P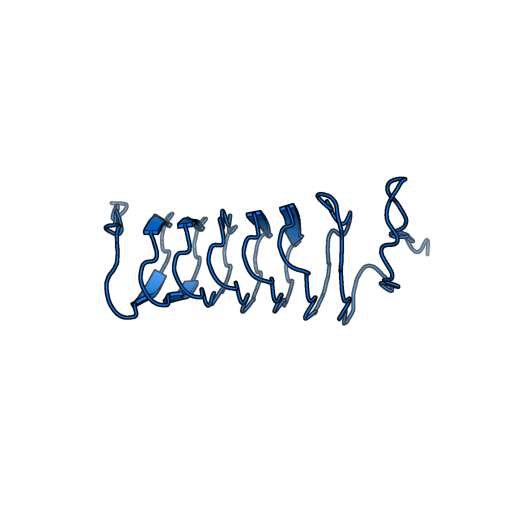rotein AF-A0AAD1QY39-F1 (afdb_monomer_lite)

Sequence (165 aa):
QRSKRDICWESRGTRVLSRAYGSEGTWNPYFWAEDPVNPPCALEGTGDPSYGTWDTWNLNYRSEDTVNPSYGSEDTVNPSYRSENTGNPFYGSEDTVNPSHGSEDTVNPSHGSEDTVNLSYGTWGTGNLTYGSENTVNQSYGTWDRGNPTYGSEQGGHPMCQRAQ

Radius of gyration: 16.15 Å; chains: 1; bounding box: 44×47×32 Å

pLDDT: mean 70.92, std 19.12, range [26.55, 94.5]

Organism: Pelobates cultripes (NCBI:txid61616)

Foldseek 3Di:
DDFPDPFFDDDPDWDQPDDDDDQEDEDAGEGETPEADARVDCHHYEYAYEYEELYEYEEEHEAPYEYAYEYEYPYEYEYEYEYHYEYEYEYYECYEYEYEYYANYEYEYEYEECYEYAEEYYEHYEYEYEYEEAYEYEYYYDHPYDYHYDYYPHYHYDHPPPPDD

Structure (mmCIF, N/CA/C/O backbone):
data_AF-A0AAD1QY39-F1
#
_entry.id   AF-A0AAD1QY39-F1
#
loop_
_atom_site.group_PDB
_atom_site.id
_atom_site.type_symbol
_atom_site.label_atom_id
_atom_site.label_alt_id
_atom_site.label_comp_id
_atom_site.label_asym_id
_atom_site.label_entity_id
_atom_site.label_seq_id
_atom_site.pdbx_PDB_ins_code
_atom_site.Cartn_x
_atom_site.Cartn_y
_atom_site.Cartn_z
_atom_site.occupancy
_atom_site.B_iso_or_equiv
_atom_site.auth_seq_id
_atom_site.auth_comp_id
_atom_site.auth_asym_id
_atom_site.auth_atom_id
_atom_site.pdbx_PDB_model_num
ATOM 1 N N . GLN A 1 1 ? 26.026 -17.621 -16.838 1.00 36.16 1 GLN A N 1
ATOM 2 C CA . GLN A 1 1 ? 24.890 -18.251 -16.136 1.00 36.16 1 GLN A CA 1
ATOM 3 C C . GLN A 1 1 ? 25.264 -18.468 -14.675 1.00 36.16 1 GLN A C 1
ATOM 5 O O . GLN A 1 1 ? 26.027 -19.372 -14.363 1.00 36.16 1 GLN A O 1
ATOM 10 N N . ARG A 1 2 ? 24.782 -17.605 -13.780 1.00 26.55 2 ARG A N 1
ATOM 11 C CA . ARG A 1 2 ? 24.768 -17.856 -12.335 1.00 26.55 2 ARG A CA 1
ATOM 12 C C . ARG A 1 2 ? 23.438 -17.295 -11.844 1.00 26.55 2 ARG A C 1
ATOM 14 O O . ARG A 1 2 ? 23.306 -16.088 -11.699 1.00 26.55 2 ARG A O 1
ATOM 21 N N . SER A 1 3 ? 22.442 -18.171 -11.735 1.00 34.75 3 SER A N 1
ATOM 22 C CA . SER A 1 3 ? 21.153 -17.853 -11.117 1.00 34.75 3 SER A CA 1
ATOM 23 C C . SER A 1 3 ? 21.440 -17.398 -9.686 1.00 34.75 3 SER A C 1
ATOM 25 O O . SER A 1 3 ? 21.991 -18.164 -8.887 1.00 34.75 3 SER A O 1
ATOM 27 N N . LYS A 1 4 ? 21.176 -16.119 -9.399 1.00 35.75 4 LYS A N 1
ATOM 28 C CA . LYS A 1 4 ? 21.150 -15.613 -8.029 1.00 35.75 4 LYS A CA 1
ATOM 29 C C . LYS A 1 4 ? 19.887 -16.195 -7.402 1.00 35.75 4 LYS A C 1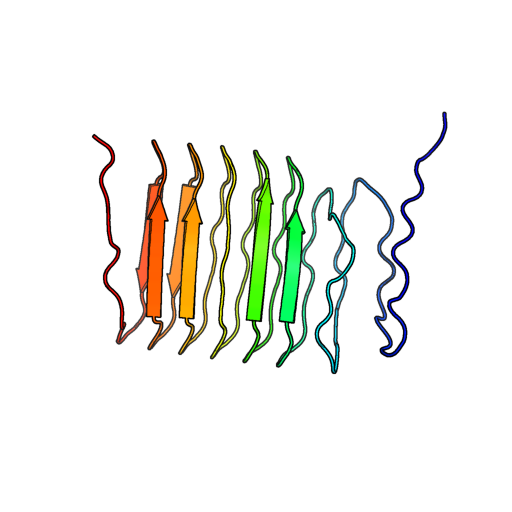
ATOM 31 O O . LYS A 1 4 ? 18.781 -15.889 -7.820 1.00 35.75 4 LYS A O 1
ATOM 36 N N . ARG A 1 5 ? 20.088 -17.162 -6.512 1.00 34.97 5 ARG A N 1
ATOM 37 C CA . ARG A 1 5 ? 19.033 -17.811 -5.739 1.00 34.97 5 ARG A CA 1
ATOM 38 C C . ARG A 1 5 ? 18.915 -17.039 -4.438 1.00 34.97 5 ARG A C 1
ATOM 40 O O . ARG A 1 5 ? 19.683 -17.317 -3.521 1.00 34.97 5 ARG A O 1
ATOM 47 N N . ASP A 1 6 ? 17.987 -16.101 -4.379 1.00 36.25 6 ASP A N 1
ATOM 48 C CA . ASP A 1 6 ? 17.623 -15.472 -3.116 1.00 36.25 6 ASP A CA 1
ATOM 49 C C . ASP A 1 6 ? 16.537 -16.348 -2.478 1.00 36.25 6 ASP A C 1
ATOM 51 O O . ASP A 1 6 ? 15.390 -16.411 -2.913 1.00 36.25 6 ASP A O 1
ATOM 55 N N . ILE A 1 7 ? 16.967 -17.165 -1.516 1.00 35.38 7 ILE A N 1
ATOM 56 C CA . ILE A 1 7 ? 16.119 -18.062 -0.730 1.00 35.38 7 ILE A CA 1
ATOM 57 C C . ILE A 1 7 ? 15.539 -17.228 0.417 1.00 35.38 7 ILE A C 1
ATOM 59 O O . ILE A 1 7 ? 16.286 -16.819 1.302 1.00 35.38 7 ILE A O 1
ATOM 63 N N . CYS A 1 8 ? 14.226 -16.995 0.429 1.00 40.12 8 CYS A N 1
ATOM 64 C CA . CYS A 1 8 ? 13.539 -16.455 1.604 1.00 40.12 8 CYS A CA 1
ATOM 65 C C . CYS A 1 8 ? 13.361 -17.574 2.643 1.00 40.12 8 CYS A C 1
ATOM 67 O O . CYS A 1 8 ? 12.503 -18.433 2.460 1.00 40.12 8 CYS A O 1
ATOM 69 N N . TRP A 1 9 ? 14.167 -17.583 3.711 1.00 32.53 9 TRP A N 1
ATOM 70 C CA . TRP A 1 9 ? 13.880 -18.342 4.936 1.00 32.53 9 TRP A CA 1
ATOM 71 C C . TRP A 1 9 ? 14.336 -17.595 6.201 1.00 32.53 9 TRP A C 1
ATOM 73 O O . TRP A 1 9 ? 15.487 -17.184 6.302 1.00 32.53 9 TRP A O 1
ATOM 83 N N . GLU A 1 10 ? 13.388 -17.529 7.144 1.00 33.28 10 GLU A N 1
ATOM 84 C CA . GLU A 1 10 ? 13.481 -17.520 8.616 1.00 33.28 10 GLU A CA 1
ATOM 85 C C . GLU A 1 10 ? 14.233 -16.388 9.350 1.00 33.28 10 GLU A C 1
ATOM 87 O O . GLU A 1 10 ? 15.462 -16.333 9.380 1.00 33.28 10 GLU A O 1
ATOM 92 N N . SER A 1 11 ? 13.475 -15.594 10.121 1.00 33.12 11 SER A N 1
ATOM 93 C CA . SER A 1 11 ? 13.955 -15.067 11.404 1.00 33.12 11 SER A CA 1
ATOM 94 C C . SER A 1 11 ? 13.387 -15.933 12.527 1.00 33.12 11 SER A C 1
ATOM 96 O O . SER A 1 11 ? 12.204 -16.254 12.562 1.00 33.12 11 SER A O 1
ATOM 98 N N . ARG A 1 12 ? 14.288 -16.376 13.400 1.00 37.28 12 ARG A N 1
ATOM 99 C CA . ARG A 1 12 ? 14.094 -17.386 14.445 1.00 37.28 12 ARG A CA 1
ATOM 100 C C . ARG A 1 12 ? 12.914 -17.048 15.368 1.00 37.28 12 ARG A C 1
ATOM 102 O O . ARG A 1 12 ? 13.023 -16.099 16.134 1.00 37.28 12 ARG A O 1
ATOM 109 N N . GLY A 1 13 ? 11.867 -17.874 15.365 1.00 36.22 13 GLY A N 1
ATOM 110 C CA . GLY A 1 13 ? 10.819 -17.854 16.397 1.00 36.22 13 GLY A CA 1
ATOM 111 C C . GLY A 1 13 ? 9.431 -18.276 15.919 1.00 36.22 13 GLY A C 1
ATOM 1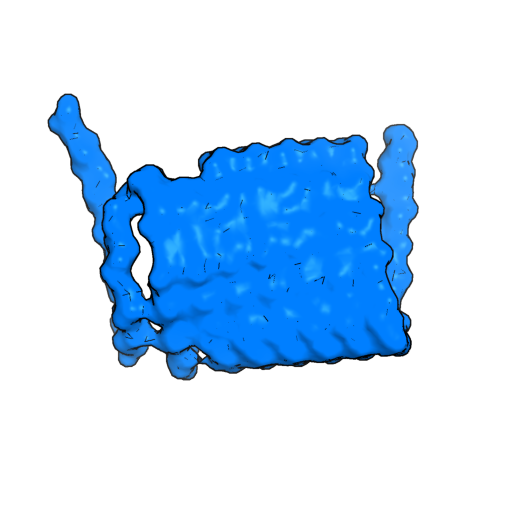12 O O . GLY A 1 13 ? 8.752 -19.019 16.620 1.00 36.22 13 GLY A O 1
ATOM 113 N N . THR A 1 14 ? 9.046 -17.896 14.704 1.00 39.62 14 THR A N 1
ATOM 114 C CA . THR A 1 14 ? 7.658 -17.993 14.227 1.00 39.62 14 THR A CA 1
ATOM 115 C C . THR A 1 14 ? 7.592 -18.679 12.862 1.00 39.62 14 THR A C 1
ATOM 117 O O . THR A 1 14 ? 8.416 -18.457 11.974 1.00 39.62 14 THR A O 1
ATOM 120 N N . ARG A 1 15 ? 6.633 -19.599 12.701 1.00 39.06 15 ARG A N 1
ATOM 121 C CA . ARG A 1 15 ? 6.477 -20.418 11.491 1.00 39.06 15 ARG A CA 1
ATOM 122 C C . ARG A 1 15 ? 5.866 -19.592 10.358 1.00 39.06 15 ARG A C 1
ATOM 124 O O . ARG A 1 15 ? 4.669 -19.669 10.121 1.00 39.06 15 ARG A O 1
ATOM 131 N N . VAL A 1 16 ? 6.692 -18.886 9.595 1.00 42.94 16 VAL A N 1
ATOM 132 C CA . VAL A 1 16 ? 6.261 -18.323 8.308 1.00 42.94 16 VAL A CA 1
ATOM 133 C C . VAL A 1 16 ? 6.130 -19.465 7.289 1.00 42.94 16 VAL A C 1
ATOM 135 O O . VAL A 1 16 ? 7.117 -19.955 6.739 1.00 42.94 16 VAL A O 1
ATOM 138 N N . LEU A 1 17 ? 4.905 -19.950 7.061 1.00 39.16 17 LEU A N 1
ATOM 139 C CA . LEU A 1 17 ? 4.606 -20.989 6.067 1.00 39.16 17 LEU A CA 1
ATOM 140 C C . LEU A 1 17 ? 4.463 -20.376 4.668 1.00 39.16 17 LEU A C 1
ATOM 142 O O . LEU A 1 17 ? 3.365 -20.307 4.128 1.00 39.16 17 LEU A O 1
ATOM 146 N N . SER A 1 18 ? 5.562 -19.971 4.034 1.00 44.16 18 SER A N 1
ATOM 147 C CA . SER A 1 18 ? 5.482 -19.499 2.646 1.00 44.16 18 SER A CA 1
ATOM 148 C C . SER A 1 18 ? 6.680 -19.931 1.811 1.00 44.16 18 SER A C 1
ATOM 150 O O . SER A 1 18 ? 7.827 -19.605 2.107 1.00 44.16 18 SER A O 1
ATOM 152 N N . ARG A 1 19 ? 6.400 -20.653 0.721 1.00 37.00 19 ARG A N 1
ATOM 153 C CA . ARG A 1 19 ? 7.370 -20.978 -0.327 1.00 37.00 19 ARG A CA 1
ATOM 154 C C . ARG A 1 19 ? 7.217 -19.958 -1.462 1.00 37.00 19 ARG A C 1
ATOM 156 O O . ARG A 1 19 ? 6.394 -20.164 -2.345 1.00 37.00 19 ARG A O 1
ATOM 163 N N . ALA A 1 20 ? 7.993 -18.875 -1.434 1.00 43.00 20 ALA A N 1
ATOM 164 C CA . ALA A 1 20 ? 8.131 -17.956 -2.569 1.00 43.00 20 ALA A CA 1
ATOM 165 C C . ALA A 1 20 ? 9.236 -18.463 -3.514 1.00 43.00 20 ALA A C 1
ATOM 167 O O . ALA A 1 20 ? 10.254 -18.988 -3.059 1.00 43.00 20 ALA A O 1
ATOM 168 N N . TYR A 1 21 ? 9.020 -18.370 -4.826 1.00 36.28 21 TYR A N 1
ATOM 169 C CA . TYR A 1 21 ? 9.780 -19.101 -5.846 1.00 36.28 21 TYR A CA 1
ATOM 170 C C . TYR A 1 21 ? 10.562 -18.188 -6.815 1.00 36.28 21 TYR A C 1
ATOM 172 O O . TYR A 1 21 ? 10.603 -18.486 -7.995 1.00 36.28 21 TYR A O 1
ATOM 180 N N . GLY A 1 22 ? 11.279 -17.153 -6.370 1.00 37.84 22 GLY A N 1
ATOM 181 C CA . GLY A 1 22 ? 12.324 -16.505 -7.191 1.00 37.84 22 GLY A CA 1
ATOM 182 C C . GLY A 1 22 ? 12.076 -15.046 -7.575 1.00 37.84 22 GLY A C 1
ATOM 183 O O . GLY A 1 22 ? 11.084 -14.455 -7.194 1.00 37.84 22 GLY A O 1
ATOM 184 N N . SER A 1 23 ? 13.050 -14.460 -8.267 1.00 44.62 23 SER A N 1
ATOM 185 C CA . SER A 1 23 ? 13.224 -13.017 -8.489 1.00 44.62 23 SER A CA 1
ATOM 186 C C . SER A 1 23 ? 12.394 -12.418 -9.633 1.00 44.62 23 SER A C 1
ATOM 188 O O . SER A 1 23 ? 12.491 -11.235 -9.878 1.00 44.62 23 SER A O 1
ATOM 190 N N . GLU A 1 24 ? 11.603 -13.209 -10.355 1.00 51.47 24 GLU A N 1
ATOM 191 C CA . GLU A 1 24 ? 10.640 -12.732 -11.359 1.00 51.47 24 GLU A CA 1
ATOM 192 C C . GLU A 1 24 ? 9.521 -13.782 -11.428 1.00 51.47 24 GLU A C 1
ATOM 194 O O . GLU A 1 24 ? 9.800 -14.962 -11.673 1.00 51.47 24 GLU A O 1
ATOM 199 N N . GLY A 1 25 ? 8.267 -13.415 -11.152 1.00 61.72 25 GLY A N 1
ATOM 200 C CA . GLY A 1 25 ? 7.163 -14.379 -11.206 1.00 61.72 25 GLY A CA 1
ATOM 201 C C . GLY A 1 25 ? 5.890 -13.958 -10.481 1.00 61.72 25 GLY A C 1
ATOM 202 O O . GLY A 1 25 ? 5.784 -12.837 -9.992 1.00 61.72 25 GLY A O 1
ATOM 203 N N . THR A 1 26 ? 4.908 -14.868 -10.459 1.00 63.62 26 THR A N 1
ATOM 204 C CA . THR A 1 26 ? 3.628 -14.684 -9.761 1.00 63.62 26 THR A CA 1
ATOM 205 C C . THR A 1 26 ? 3.674 -15.302 -8.362 1.00 63.62 26 THR A C 1
ATOM 207 O O . THR A 1 26 ? 3.949 -16.498 -8.232 1.00 63.62 26 THR A O 1
ATOM 210 N N . TRP A 1 27 ? 3.351 -14.529 -7.322 1.00 66.94 27 TRP A N 1
ATOM 211 C CA . TRP A 1 27 ? 3.412 -14.954 -5.917 1.00 66.94 27 TRP A CA 1
ATOM 212 C C . TRP A 1 27 ? 2.103 -14.657 -5.179 1.00 66.94 27 TRP A C 1
ATOM 214 O O . TRP A 1 27 ? 1.610 -13.540 -5.213 1.00 66.94 27 TRP A O 1
ATOM 224 N N . ASN A 1 28 ? 1.556 -15.625 -4.447 1.00 71.75 28 ASN A N 1
ATOM 225 C CA . ASN A 1 28 ? 0.430 -15.382 -3.536 1.00 71.75 28 ASN A CA 1
ATOM 226 C C . ASN A 1 28 ? 0.685 -16.107 -2.201 1.00 71.75 28 ASN A C 1
ATOM 228 O O . ASN A 1 28 ? 0.147 -17.190 -1.955 1.00 71.75 28 ASN A O 1
ATOM 232 N N . PRO A 1 29 ? 1.649 -15.617 -1.401 1.00 71.19 29 PRO A N 1
ATOM 233 C CA . PRO A 1 29 ? 1.911 -16.158 -0.077 1.00 71.19 29 PRO A CA 1
ATOM 234 C C . PRO A 1 29 ? 0.839 -15.701 0.919 1.00 71.19 29 PRO A C 1
ATOM 236 O O . PRO A 1 29 ? 0.346 -14.579 0.850 1.00 71.19 29 PRO A O 1
ATOM 239 N N . TYR A 1 30 ? 0.541 -16.567 1.884 1.00 71.25 30 TYR A N 1
ATOM 240 C CA . TYR A 1 30 ? -0.252 -16.217 3.055 1.00 71.25 30 TYR A CA 1
ATOM 241 C C . TYR A 1 30 ? 0.676 -16.149 4.267 1.00 71.25 30 TYR A C 1
ATOM 243 O O . TYR A 1 30 ? 1.321 -17.143 4.617 1.00 71.25 30 TYR A O 1
ATOM 251 N N . PHE A 1 31 ? 0.761 -14.983 4.887 1.00 72.50 31 PHE A N 1
ATOM 252 C CA . PHE A 1 31 ? 1.557 -14.726 6.071 1.00 72.50 31 PHE A CA 1
ATOM 253 C C . PHE A 1 31 ? 0.628 -14.591 7.269 1.00 72.50 31 PHE A C 1
ATOM 255 O O . PHE A 1 31 ? -0.271 -13.763 7.282 1.00 72.50 31 PHE A O 1
ATOM 262 N N . TRP A 1 32 ? 0.861 -15.409 8.284 1.00 61.91 32 TRP A N 1
ATOM 263 C CA . TRP A 1 32 ? 0.269 -15.257 9.604 1.00 61.91 32 TRP A CA 1
ATOM 264 C C . TRP A 1 32 ? 1.436 -15.221 10.576 1.00 61.91 32 TRP A C 1
ATOM 266 O O . TRP A 1 32 ? 2.314 -16.091 10.513 1.00 61.91 32 TRP A O 1
ATOM 276 N N . ALA A 1 33 ? 1.494 -14.200 11.414 1.00 56.62 33 ALA A N 1
ATOM 277 C CA . ALA A 1 33 ? 2.490 -14.126 12.454 1.00 56.62 33 ALA A CA 1
ATOM 278 C C . ALA A 1 33 ? 1.833 -13.775 13.785 1.00 56.62 33 ALA A C 1
ATOM 280 O O . ALA A 1 33 ? 0.706 -13.308 13.844 1.00 56.62 33 ALA A O 1
ATOM 281 N N . GLU A 1 34 ? 2.514 -14.143 14.862 1.00 51.94 34 GLU A N 1
ATOM 282 C CA . GLU A 1 34 ? 2.136 -13.774 16.230 1.00 51.94 34 GLU A CA 1
ATOM 283 C C . GLU A 1 34 ? 3.103 -12.696 16.769 1.00 51.94 34 GLU A C 1
ATOM 285 O O . GLU A 1 34 ? 3.090 -12.388 17.954 1.00 51.94 34 GLU A O 1
ATOM 290 N N . ASP A 1 35 ? 3.973 -12.166 15.898 1.00 50.94 35 ASP A N 1
ATOM 291 C CA . ASP A 1 35 ? 5.093 -11.264 16.179 1.00 50.94 35 ASP A CA 1
ATOM 292 C C . ASP A 1 35 ? 5.393 -10.430 14.915 1.00 50.94 35 ASP A C 1
ATOM 294 O O . ASP A 1 35 ? 5.243 -10.953 13.811 1.00 50.94 35 ASP A O 1
ATOM 298 N N . PRO A 1 36 ? 5.935 -9.200 15.023 1.00 51.78 36 PRO A N 1
ATOM 299 C CA . PRO A 1 36 ? 6.212 -8.337 13.873 1.00 51.78 36 PRO A CA 1
ATOM 300 C C . PRO A 1 36 ? 7.134 -9.015 12.847 1.00 51.78 36 PRO A C 1
ATOM 302 O O . PRO A 1 36 ? 8.333 -9.213 13.085 1.00 51.78 36 PRO A O 1
ATOM 305 N N . VAL A 1 37 ? 6.589 -9.349 11.675 1.00 54.12 37 VAL A N 1
ATOM 306 C CA . VAL A 1 37 ? 7.343 -9.962 10.580 1.00 54.12 37 VAL A CA 1
ATOM 307 C C . VAL A 1 37 ? 7.768 -8.886 9.593 1.00 54.12 37 VAL A C 1
ATOM 309 O O . VAL A 1 37 ? 6.973 -8.196 8.970 1.00 54.12 37 VAL A O 1
ATOM 312 N N . ASN A 1 38 ? 9.079 -8.774 9.409 1.00 54.03 38 ASN A N 1
ATOM 313 C CA . ASN A 1 38 ? 9.665 -8.084 8.269 1.00 54.03 38 ASN A CA 1
ATOM 314 C C . ASN A 1 38 ? 9.975 -9.157 7.220 1.00 54.03 38 ASN A C 1
ATOM 316 O O . ASN A 1 38 ? 11.065 -9.744 7.274 1.00 54.03 38 ASN A O 1
ATOM 320 N N . PRO A 1 39 ? 9.013 -9.535 6.356 1.00 51.69 39 PRO A N 1
ATOM 321 C CA . PRO A 1 39 ? 9.271 -10.581 5.394 1.00 51.69 39 PRO A CA 1
ATOM 322 C C . PRO A 1 39 ? 10.401 -10.054 4.494 1.00 51.69 39 PRO A C 1
ATOM 324 O O . PRO A 1 39 ? 10.315 -8.944 3.974 1.00 51.69 39 PRO A O 1
ATOM 327 N N . PRO A 1 40 ? 11.506 -10.801 4.328 1.00 46.09 40 PRO A N 1
ATOM 328 C CA . PRO A 1 40 ? 12.724 -10.291 3.690 1.00 46.09 40 PRO A CA 1
ATOM 329 C C . PRO A 1 40 ? 12.563 -10.071 2.179 1.00 46.09 40 PRO A C 1
ATOM 331 O O . PRO A 1 40 ? 13.543 -9.840 1.468 1.00 46.09 40 PRO A O 1
ATOM 334 N N . CYS A 1 41 ? 11.346 -10.200 1.662 1.00 48.59 41 CYS A N 1
ATOM 335 C CA . CYS A 1 41 ? 11.060 -10.165 0.255 1.00 48.59 41 CYS A CA 1
ATOM 336 C C . CYS A 1 41 ? 11.085 -8.718 -0.241 1.00 48.59 41 CYS A C 1
ATOM 338 O O . CYS A 1 41 ? 10.106 -7.983 -0.163 1.00 48.59 41 CYS A O 1
ATOM 340 N N . ALA A 1 42 ? 12.221 -8.356 -0.839 1.00 49.59 42 ALA A N 1
ATOM 341 C CA . ALA A 1 42 ? 12.156 -7.661 -2.112 1.00 49.59 42 ALA A CA 1
ATOM 342 C C . ALA A 1 42 ? 11.323 -8.549 -3.045 1.00 49.59 42 ALA A C 1
ATOM 344 O O . ALA A 1 42 ? 11.830 -9.532 -3.590 1.00 49.59 42 ALA A O 1
ATOM 345 N N . LEU A 1 43 ? 10.019 -8.292 -3.075 1.00 55.69 43 LEU A N 1
ATOM 346 C CA . LEU A 1 43 ? 9.127 -8.905 -4.040 1.00 55.69 43 LEU A CA 1
ATOM 347 C C . LEU A 1 43 ? 9.509 -8.272 -5.377 1.00 55.69 43 LEU A C 1
ATOM 349 O O . LEU A 1 43 ? 9.658 -7.061 -5.449 1.00 55.69 43 LEU A O 1
ATOM 353 N N . GLU A 1 44 ? 9.814 -9.109 -6.359 1.00 57.78 44 GLU A N 1
ATOM 354 C CA . GLU A 1 44 ? 9.983 -8.704 -7.751 1.00 57.78 44 GLU A CA 1
ATOM 355 C C . GLU A 1 44 ? 8.961 -9.527 -8.552 1.00 57.78 44 GLU A C 1
ATOM 357 O O . GLU A 1 44 ? 8.900 -10.763 -8.438 1.00 57.78 44 GLU A O 1
ATOM 362 N N . GLY A 1 45 ? 8.108 -8.845 -9.313 1.00 68.81 45 GLY A N 1
ATOM 363 C CA . GLY A 1 45 ? 7.084 -9.441 -10.164 1.00 68.81 45 GLY A CA 1
ATOM 364 C C . GLY A 1 45 ? 5.646 -9.161 -9.726 1.00 68.81 45 GLY A C 1
ATOM 365 O O . GLY A 1 45 ? 5.298 -8.088 -9.238 1.00 68.81 45 GLY A O 1
ATOM 366 N N . THR A 1 46 ? 4.764 -10.126 -9.983 1.00 73.38 46 THR A N 1
ATOM 367 C CA . THR A 1 46 ? 3.322 -9.969 -9.773 1.00 73.38 46 THR A CA 1
ATOM 368 C C . THR A 1 46 ? 2.880 -10.743 -8.543 1.00 73.38 46 THR A C 1
ATOM 370 O O . THR A 1 46 ? 3.271 -11.894 -8.376 1.00 73.38 46 THR A O 1
ATOM 373 N N . GLY A 1 47 ? 2.038 -10.194 -7.676 1.00 76.75 47 GLY A N 1
ATOM 374 C CA . GLY A 1 47 ? 1.559 -11.006 -6.565 1.00 76.75 47 GLY A CA 1
ATOM 375 C C . GLY A 1 47 ? 0.494 -10.401 -5.679 1.00 76.75 47 GLY A C 1
ATOM 376 O O . GLY A 1 47 ? 0.424 -9.193 -5.499 1.00 76.75 47 GLY A O 1
ATOM 377 N N . ASP A 1 48 ? -0.288 -11.281 -5.066 1.00 82.25 48 ASP A N 1
ATOM 378 C CA . ASP A 1 48 ? -1.416 -10.917 -4.209 1.00 82.25 48 ASP A CA 1
ATOM 379 C C . ASP A 1 48 ? -1.203 -11.493 -2.799 1.00 82.25 48 ASP A C 1
ATOM 381 O O . ASP A 1 48 ? -1.936 -12.392 -2.390 1.00 82.25 48 ASP A O 1
ATOM 385 N N . PRO A 1 49 ? -0.140 -11.096 -2.072 1.00 79.19 49 PRO A N 1
ATOM 386 C CA . PRO A 1 49 ? 0.137 -11.654 -0.756 1.00 79.19 49 PRO A CA 1
ATOM 387 C C . PRO A 1 49 ? -0.962 -11.268 0.239 1.00 79.19 49 PRO A C 1
ATOM 389 O O . PRO A 1 49 ? -1.458 -10.144 0.235 1.00 79.19 49 PRO A O 1
ATOM 392 N N . SER A 1 50 ? -1.306 -12.182 1.134 1.00 82.06 50 SER A N 1
ATOM 393 C CA . SER A 1 50 ? -2.225 -11.903 2.234 1.00 82.06 50 SER A CA 1
ATOM 394 C C . SER A 1 50 ? -1.469 -11.976 3.549 1.00 82.06 50 SER A C 1
ATOM 396 O O . SER A 1 50 ? -0.713 -12.918 3.786 1.00 82.06 50 SER A O 1
ATOM 398 N N . TYR A 1 51 ? -1.655 -10.958 4.372 1.00 81.44 51 TYR A N 1
ATOM 399 C CA . TYR A 1 51 ? -1.048 -10.794 5.678 1.00 81.44 51 TYR A CA 1
ATOM 400 C C . TYR A 1 51 ? -2.124 -10.922 6.757 1.00 81.44 51 TYR A C 1
ATOM 402 O O . TYR A 1 51 ? -3.308 -10.702 6.491 1.00 81.44 51 TYR A O 1
ATOM 410 N N . GLY A 1 52 ? -1.702 -11.373 7.935 1.00 78.12 52 GLY A N 1
ATOM 411 C CA . GLY A 1 52 ? -2.557 -11.595 9.093 1.00 78.12 52 GLY A CA 1
ATOM 412 C C . GLY A 1 52 ? -3.060 -10.294 9.706 1.00 78.12 52 GLY A C 1
ATOM 413 O O . GLY A 1 52 ? -3.092 -9.268 9.051 1.00 78.12 52 GLY A O 1
ATOM 414 N N . THR A 1 53 ? -3.484 -10.380 10.956 1.00 81.31 53 THR A N 1
ATOM 415 C CA . THR A 1 53 ? -4.006 -9.275 11.771 1.00 81.31 53 THR A CA 1
ATOM 416 C C . THR A 1 53 ? -3.056 -9.038 12.939 1.00 81.31 53 THR A C 1
ATOM 418 O O . THR A 1 53 ? -2.435 -10.013 13.373 1.00 81.31 53 THR A O 1
ATOM 421 N N . TRP A 1 54 ? -3.076 -7.856 13.554 1.00 79.62 54 TRP A N 1
ATOM 422 C CA . TRP A 1 54 ? -2.292 -7.530 14.757 1.00 79.62 54 TRP A CA 1
ATOM 423 C C . TRP A 1 54 ? -0.770 -7.550 14.575 1.00 79.62 54 TRP A C 1
ATOM 425 O O . TRP A 1 54 ? -0.021 -7.769 15.532 1.00 79.62 54 TRP A O 1
ATOM 435 N N . ASP A 1 55 ? -0.291 -7.318 13.360 1.00 81.38 55 ASP A N 1
ATOM 436 C CA . ASP A 1 55 ? 1.115 -7.447 13.009 1.00 81.38 55 ASP A CA 1
ATOM 437 C C . ASP A 1 55 ? 1.737 -6.114 12.575 1.00 81.38 55 ASP A C 1
ATOM 439 O O . ASP A 1 55 ? 1.090 -5.089 12.363 1.00 81.38 55 ASP A O 1
ATOM 443 N N . THR A 1 56 ? 3.065 -6.107 12.447 1.00 82.31 56 THR A N 1
ATOM 444 C CA . THR A 1 56 ? 3.792 -4.993 11.826 1.00 82.31 56 THR A CA 1
ATOM 445 C C . THR A 1 56 ? 4.521 -5.466 10.582 1.00 82.31 56 THR A C 1
ATOM 447 O O . THR A 1 56 ? 5.424 -6.296 10.677 1.00 82.31 56 THR A O 1
ATOM 450 N N . TRP A 1 57 ? 4.201 -4.859 9.440 1.00 79.62 57 TRP A N 1
ATOM 451 C CA . TRP A 1 57 ? 4.729 -5.212 8.127 1.00 79.62 57 TRP A CA 1
ATOM 452 C C . TRP A 1 57 ? 5.566 -4.072 7.549 1.00 79.62 57 TRP A C 1
ATOM 454 O O . TRP A 1 57 ? 5.057 -2.995 7.245 1.00 79.62 57 TRP A O 1
ATOM 464 N N . ASN A 1 58 ? 6.862 -4.314 7.346 1.00 80.38 58 ASN A N 1
ATOM 465 C CA . ASN A 1 58 ? 7.731 -3.409 6.590 1.00 80.38 58 ASN A CA 1
ATOM 466 C C . ASN A 1 58 ? 8.049 -4.055 5.245 1.00 80.38 58 ASN A C 1
ATOM 468 O O . ASN A 1 58 ? 8.671 -5.112 5.209 1.00 80.38 58 ASN A O 1
ATOM 472 N N . LEU A 1 59 ? 7.615 -3.437 4.149 1.00 77.62 59 LEU A N 1
ATOM 473 C CA . LEU A 1 59 ? 7.670 -4.049 2.820 1.00 77.62 59 LEU A CA 1
ATOM 474 C C . LEU A 1 59 ? 8.399 -3.143 1.841 1.00 77.62 59 LEU A C 1
ATOM 476 O O . LEU A 1 59 ? 8.302 -1.921 1.917 1.00 77.62 59 LEU A O 1
ATOM 480 N N . ASN A 1 60 ? 9.137 -3.745 0.916 1.00 77.44 60 ASN A N 1
ATOM 481 C CA . ASN A 1 60 ? 9.893 -3.015 -0.093 1.00 77.44 60 ASN A CA 1
ATOM 482 C C . ASN A 1 60 ? 9.700 -3.691 -1.448 1.00 77.44 60 ASN A C 1
ATOM 484 O O . ASN A 1 60 ? 10.288 -4.740 -1.711 1.00 77.44 60 ASN A O 1
ATOM 488 N N . TYR A 1 61 ? 8.861 -3.074 -2.269 1.00 76.06 61 TYR A N 1
ATOM 489 C CA . TYR A 1 61 ? 8.596 -3.457 -3.646 1.00 76.06 61 TYR A CA 1
ATOM 490 C C . TYR A 1 61 ? 9.586 -2.732 -4.554 1.00 76.06 61 TYR A C 1
ATOM 492 O O . TYR A 1 61 ? 9.844 -1.531 -4.397 1.00 76.06 61 TYR A O 1
ATOM 500 N N . ARG A 1 62 ? 10.202 -3.480 -5.463 1.00 71.25 62 ARG A N 1
ATOM 501 C CA . ARG A 1 62 ? 11.193 -2.948 -6.404 1.00 71.25 62 ARG A CA 1
ATOM 502 C C . ARG A 1 62 ? 10.498 -2.512 -7.684 1.00 71.25 62 ARG A C 1
ATOM 504 O O . ARG A 1 62 ? 9.285 -2.566 -7.752 1.00 71.25 62 ARG A O 1
ATOM 511 N N . SER A 1 63 ? 11.265 -1.985 -8.631 1.00 74.56 63 SER A N 1
ATOM 512 C CA . SER A 1 63 ? 10.707 -1.408 -9.849 1.00 74.56 63 SER A CA 1
ATOM 513 C C . SER A 1 63 ? 9.976 -2.427 -10.713 1.00 74.56 63 SER A C 1
ATOM 515 O O . SER A 1 63 ? 10.419 -3.570 -10.800 1.00 74.56 63 SER A O 1
ATOM 517 N N . GLU A 1 64 ? 8.929 -1.957 -11.392 1.00 77.12 64 GLU A N 1
ATOM 518 C CA . GLU A 1 64 ? 8.084 -2.723 -12.321 1.00 77.12 64 GLU A CA 1
ATOM 519 C C . GLU A 1 64 ? 7.231 -3.828 -11.657 1.00 77.12 64 GLU A C 1
ATOM 521 O O . GLU A 1 64 ? 6.808 -4.788 -12.308 1.00 77.12 64 GLU A O 1
ATOM 526 N N . ASP A 1 65 ? 6.926 -3.697 -10.362 1.00 78.31 65 ASP A N 1
ATOM 527 C CA . ASP A 1 65 ? 6.078 -4.663 -9.656 1.00 78.31 65 ASP A CA 1
ATOM 528 C C . ASP A 1 65 ? 4.584 -4.441 -9.918 1.00 78.31 65 ASP A C 1
ATOM 530 O O . ASP A 1 65 ? 4.100 -3.315 -10.053 1.00 78.31 65 ASP A O 1
ATOM 534 N N . THR A 1 66 ? 3.814 -5.534 -9.919 1.00 84.56 66 THR A N 1
ATOM 535 C CA . THR A 1 66 ? 2.341 -5.487 -9.922 1.00 84.56 66 THR A CA 1
ATOM 536 C C . THR A 1 66 ? 1.783 -6.246 -8.727 1.00 84.56 66 THR A C 1
ATOM 538 O O . THR A 1 66 ? 1.719 -7.473 -8.751 1.00 84.56 66 THR A O 1
ATOM 541 N N . VAL A 1 67 ? 1.361 -5.550 -7.673 1.00 82.62 67 VAL A N 1
ATOM 542 C CA . VAL A 1 67 ? 1.023 -6.210 -6.401 1.00 82.62 67 VAL A CA 1
ATOM 543 C C . VAL A 1 67 ? -0.321 -5.782 -5.817 1.00 82.62 67 VAL A C 1
ATOM 545 O O . VAL A 1 67 ? -0.626 -4.596 -5.732 1.00 82.62 67 VAL A O 1
ATOM 548 N N . ASN A 1 68 ? -1.123 -6.745 -5.362 1.00 88.81 68 ASN A N 1
ATOM 549 C CA . ASN A 1 68 ? -2.397 -6.488 -4.678 1.00 88.81 68 ASN A CA 1
ATOM 550 C C . ASN A 1 68 ? -2.399 -7.153 -3.293 1.00 88.81 68 ASN A C 1
ATOM 552 O O . ASN A 1 68 ? -3.053 -8.179 -3.094 1.00 88.81 68 ASN A O 1
ATOM 556 N N . PRO A 1 69 ? -1.612 -6.631 -2.336 1.00 86.62 69 PRO A N 1
ATOM 557 C CA . PRO A 1 69 ? -1.557 -7.205 -1.004 1.00 86.62 69 PRO A CA 1
ATOM 558 C C . PRO A 1 69 ? -2.862 -6.960 -0.233 1.00 86.62 69 PRO A C 1
ATOM 560 O O . PRO A 1 69 ? -3.470 -5.899 -0.366 1.00 86.62 69 PRO A O 1
ATOM 563 N N . SER A 1 70 ? -3.250 -7.906 0.618 1.00 89.81 70 SER A N 1
ATOM 564 C CA . SER A 1 70 ? -4.336 -7.735 1.590 1.00 89.81 70 SER A CA 1
ATOM 565 C C . SER A 1 70 ? -3.775 -7.838 3.000 1.00 89.81 70 SER A C 1
ATOM 567 O O . SER A 1 70 ? -3.137 -8.840 3.317 1.00 89.81 70 SER A O 1
ATOM 569 N N . TYR A 1 71 ? -4.041 -6.842 3.834 1.00 89.12 71 TYR A N 1
ATOM 570 C CA . TYR A 1 71 ? -3.700 -6.829 5.257 1.00 89.12 71 TYR A CA 1
ATOM 571 C C . TYR A 1 71 ? -4.960 -7.064 6.085 1.00 89.12 71 TYR A C 1
ATOM 573 O O . TYR A 1 71 ? -6.073 -6.804 5.611 1.00 89.12 71 TYR A O 1
ATOM 581 N N . GLY A 1 72 ? -4.788 -7.661 7.261 1.00 86.62 72 GLY A N 1
ATOM 582 C CA . GLY A 1 72 ? -5.866 -7.849 8.216 1.00 86.62 72 GLY A CA 1
ATOM 583 C C . GLY A 1 72 ? -6.195 -6.544 8.934 1.00 86.62 72 GLY A C 1
ATOM 584 O O . GLY A 1 72 ? -5.836 -5.473 8.471 1.00 86.62 72 GLY A O 1
ATOM 585 N N . SER A 1 73 ? -6.926 -6.648 10.037 1.00 90.00 73 SER A N 1
ATOM 586 C CA . SER A 1 73 ? -7.185 -5.536 10.949 1.00 90.00 73 SER A CA 1
ATOM 587 C C . SER A 1 73 ? -6.066 -5.361 11.973 1.00 90.00 73 SER A C 1
ATOM 589 O O . SER A 1 73 ? -5.370 -6.327 12.313 1.00 90.00 73 SER A O 1
ATOM 591 N N . GLU A 1 74 ? -6.001 -4.158 12.537 1.00 90.19 74 GLU A N 1
ATOM 592 C CA . GLU A 1 74 ? -5.137 -3.769 13.654 1.00 90.19 74 GLU A CA 1
ATOM 593 C C . GLU A 1 74 ? -3.639 -3.926 13.330 1.00 90.19 74 GLU A C 1
ATOM 595 O O . GLU A 1 74 ? -2.805 -4.177 14.206 1.00 90.19 74 GLU A O 1
ATOM 600 N N . ASP A 1 75 ? -3.284 -3.760 12.054 1.00 87.56 75 ASP A N 1
ATOM 601 C CA . ASP A 1 75 ? -1.922 -3.860 11.550 1.00 87.56 75 ASP A CA 1
ATOM 602 C C . ASP A 1 75 ? -1.212 -2.498 11.517 1.00 87.56 75 ASP A C 1
ATOM 604 O O . ASP A 1 75 ? -1.786 -1.432 11.296 1.00 87.56 75 ASP A O 1
ATOM 608 N N . THR A 1 76 ? 0.114 -2.526 11.646 1.00 90.06 76 THR A N 1
ATOM 609 C CA . THR A 1 76 ? 0.979 -1.400 11.267 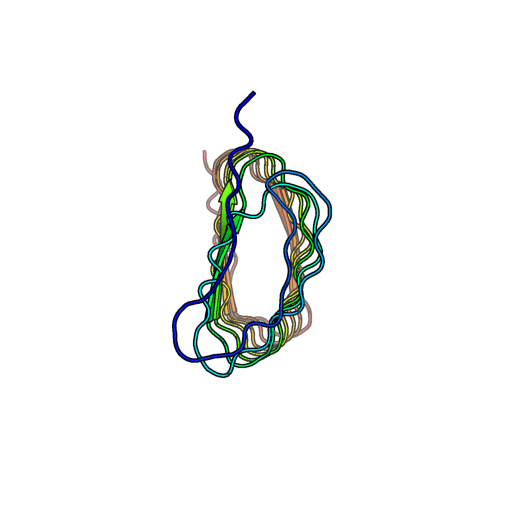1.00 90.06 76 THR A CA 1
ATOM 610 C C . THR A 1 76 ? 1.729 -1.732 9.984 1.00 90.06 76 THR A C 1
ATOM 612 O O . THR A 1 76 ? 2.618 -2.583 9.978 1.00 90.06 76 THR A O 1
ATOM 615 N N . VAL A 1 77 ? 1.433 -1.031 8.890 1.00 88.75 77 VAL A N 1
ATOM 616 C CA . VAL A 1 77 ? 1.968 -1.355 7.561 1.00 88.75 77 VAL A CA 1
ATOM 617 C C . VAL A 1 77 ? 2.762 -0.189 6.979 1.00 88.75 77 VAL A C 1
ATOM 619 O O . VAL A 1 77 ? 2.256 0.914 6.791 1.00 88.75 77 VAL A O 1
ATOM 622 N N . ASN A 1 78 ? 4.023 -0.441 6.636 1.00 89.12 78 ASN A N 1
ATOM 623 C CA . ASN A 1 78 ? 4.938 0.529 6.037 1.00 89.12 78 ASN A CA 1
ATOM 624 C C . ASN A 1 78 ? 5.508 -0.024 4.720 1.00 89.12 78 ASN A C 1
ATOM 626 O O . ASN A 1 78 ? 6.597 -0.614 4.705 1.00 89.12 78 ASN A O 1
ATOM 630 N N . PRO A 1 79 ? 4.757 0.094 3.613 1.00 85.38 79 PRO A N 1
ATOM 631 C CA . PRO A 1 79 ? 5.215 -0.338 2.310 1.00 85.38 79 PRO A CA 1
ATOM 632 C C . PRO A 1 79 ? 5.966 0.792 1.596 1.00 85.38 79 PRO A C 1
ATOM 634 O O . PRO A 1 79 ? 5.519 1.937 1.529 1.00 85.38 79 PRO A O 1
ATOM 637 N N . SER A 1 80 ? 7.098 0.444 0.997 1.00 85.31 80 SER A N 1
ATOM 638 C CA . SER A 1 80 ? 7.826 1.299 0.068 1.00 85.31 80 SER A CA 1
ATOM 639 C C . SER A 1 80 ? 7.736 0.703 -1.329 1.00 85.31 80 SER A C 1
ATOM 641 O O . SER A 1 80 ? 8.120 -0.446 -1.535 1.00 85.31 80 SER A O 1
ATOM 643 N N . TYR A 1 81 ? 7.232 1.489 -2.274 1.00 81.75 81 TYR A N 1
ATOM 644 C CA . TYR A 1 81 ? 7.203 1.163 -3.694 1.00 81.75 81 TYR A CA 1
ATOM 645 C C . TYR A 1 81 ? 8.260 2.006 -4.399 1.00 81.75 81 TYR A C 1
ATOM 647 O O . TYR A 1 81 ? 8.393 3.205 -4.142 1.00 81.75 81 TYR A O 1
ATOM 655 N N . ARG A 1 82 ? 9.078 1.362 -5.228 1.00 77.50 82 ARG A N 1
ATOM 656 C CA . ARG A 1 82 ? 10.081 2.033 -6.060 1.00 77.50 82 ARG A CA 1
ATOM 657 C C . ARG A 1 82 ? 9.571 2.115 -7.491 1.00 77.50 82 ARG A C 1
ATOM 659 O O . ARG A 1 82 ? 8.732 1.324 -7.862 1.00 77.50 82 ARG A O 1
ATOM 666 N N . SER A 1 83 ? 10.147 3.048 -8.247 1.00 80.75 83 SER A N 1
ATOM 667 C CA . SER A 1 83 ? 9.803 3.430 -9.624 1.00 80.75 83 SER A CA 1
ATOM 668 C C . SER A 1 83 ? 8.969 2.431 -10.433 1.00 80.75 83 SER A C 1
ATOM 670 O O . SER A 1 83 ? 9.427 1.306 -10.616 1.00 80.75 83 SER A O 1
ATOM 672 N N . GLU A 1 84 ? 7.880 2.905 -11.038 1.00 84.06 84 GLU A N 1
ATOM 673 C CA . GLU A 1 84 ? 7.054 2.179 -12.020 1.00 84.06 84 GLU A CA 1
ATOM 674 C C . GLU A 1 84 ? 6.234 1.009 -11.445 1.00 84.06 84 GLU A C 1
ATOM 676 O O . GLU A 1 84 ? 5.984 0.010 -12.123 1.00 84.06 84 GLU A O 1
ATOM 681 N N . ASN A 1 85 ? 5.764 1.127 -10.202 1.00 84.81 85 ASN A N 1
ATOM 682 C CA . ASN A 1 85 ? 4.962 0.081 -9.569 1.00 84.81 85 ASN A CA 1
ATOM 683 C C . ASN A 1 85 ? 3.465 0.287 -9.757 1.00 84.81 85 ASN A C 1
ATOM 685 O O . ASN A 1 85 ? 2.943 1.396 -9.647 1.00 84.81 85 ASN A O 1
ATOM 689 N N . THR A 1 86 ? 2.747 -0.814 -9.962 1.00 87.62 86 THR A N 1
ATOM 690 C CA . THR A 1 86 ? 1.284 -0.835 -9.988 1.00 87.62 86 THR A CA 1
ATOM 691 C C . THR A 1 86 ? 0.740 -1.673 -8.839 1.00 87.62 86 THR A C 1
ATOM 693 O O . THR A 1 86 ? 1.224 -2.773 -8.580 1.00 87.62 86 THR A O 1
ATOM 696 N N . GLY A 1 87 ? -0.299 -1.207 -8.149 1.00 87.12 87 GLY A N 1
ATOM 697 C CA . GLY A 1 87 ? -0.903 -2.041 -7.114 1.00 87.12 87 GLY A CA 1
ATOM 698 C C . GLY A 1 87 ? -2.242 -1.579 -6.573 1.00 87.12 87 GLY A C 1
ATOM 699 O O . GLY A 1 87 ? -2.575 -0.397 -6.612 1.00 87.12 87 GLY A O 1
ATOM 700 N N . ASN A 1 88 ? -3.010 -2.526 -6.041 1.00 91.62 88 ASN A N 1
ATOM 701 C CA . ASN A 1 88 ? -4.296 -2.262 -5.393 1.00 91.62 88 ASN A CA 1
ATOM 702 C C . ASN A 1 88 ? -4.306 -2.901 -3.994 1.00 91.62 88 ASN A C 1
ATOM 704 O O . ASN A 1 88 ? -4.892 -3.970 -3.815 1.00 91.62 88 ASN A O 1
ATOM 708 N N . PRO A 1 89 ? -3.592 -2.315 -3.016 1.00 90.75 89 PRO A N 1
ATOM 709 C CA . PRO A 1 89 ? -3.548 -2.856 -1.667 1.00 90.75 89 PRO A CA 1
ATOM 710 C C . PRO A 1 89 ? -4.897 -2.684 -0.953 1.00 90.75 89 PRO A C 1
ATOM 712 O O . PRO A 1 89 ? -5.550 -1.646 -1.090 1.00 90.75 89 PRO A O 1
ATOM 715 N N . PHE A 1 90 ? -5.287 -3.686 -0.169 1.00 94.50 90 PHE A N 1
ATOM 716 C CA . PHE A 1 90 ? -6.421 -3.618 0.752 1.00 94.50 90 PHE A CA 1
ATOM 717 C C . PHE A 1 90 ? -5.924 -3.657 2.197 1.00 94.50 90 PHE A C 1
ATOM 719 O O . PHE A 1 90 ? -5.145 -4.542 2.550 1.00 94.50 90 PHE A O 1
ATOM 726 N N . TYR A 1 91 ? -6.393 -2.716 3.006 1.00 93.50 91 TYR A N 1
ATOM 727 C CA . TYR A 1 91 ? -6.134 -2.608 4.440 1.00 93.50 91 TYR A CA 1
ATOM 728 C C . TYR A 1 91 ? -7.440 -2.838 5.197 1.00 93.50 91 TYR A C 1
ATOM 730 O O . TYR A 1 91 ? -8.502 -2.430 4.713 1.00 93.50 91 TYR A O 1
ATOM 738 N N . GLY A 1 92 ? -7.353 -3.550 6.320 1.00 91.31 92 GLY A N 1
ATOM 739 C CA . GLY A 1 92 ? -8.487 -3.889 7.165 1.00 91.31 92 GLY A CA 1
ATOM 740 C C . GLY A 1 92 ? -8.982 -2.680 7.949 1.00 91.31 92 GLY A C 1
ATOM 741 O O . GLY A 1 92 ? -8.964 -1.561 7.450 1.00 91.31 92 GLY A O 1
ATOM 742 N N . SER A 1 93 ? -9.503 -2.926 9.147 1.00 92.50 93 SER A N 1
ATOM 743 C CA . SER A 1 93 ? -9.917 -1.850 10.055 1.00 92.50 93 SER A CA 1
ATOM 744 C C . SER A 1 93 ? -8.863 -1.613 11.128 1.00 92.50 93 SER A C 1
ATOM 746 O O . SER A 1 93 ? -8.166 -2.553 11.503 1.00 92.50 93 SER A O 1
ATOM 748 N N . GLU A 1 94 ? -8.842 -0.403 11.683 1.00 93.56 94 GLU A N 1
ATOM 749 C CA . GLU A 1 94 ? -7.948 0.012 12.773 1.00 93.56 94 GLU A CA 1
ATOM 750 C C . GLU A 1 94 ? -6.454 -0.091 12.404 1.00 93.56 94 GLU A C 1
ATOM 752 O O . GLU A 1 94 ? -5.582 -0.227 13.267 1.00 93.56 94 GLU A O 1
ATOM 757 N N . ASP A 1 95 ? -6.135 0.019 11.113 1.00 93.31 95 ASP A N 1
ATOM 758 C CA . ASP A 1 95 ? -4.768 -0.081 10.619 1.00 93.31 95 ASP A CA 1
ATOM 759 C C . ASP A 1 95 ? -4.033 1.263 10.700 1.00 93.31 95 ASP A C 1
ATOM 761 O O . ASP A 1 95 ? -4.569 2.346 10.443 1.00 93.31 95 ASP A O 1
ATOM 765 N N . THR A 1 96 ? -2.730 1.204 10.969 1.00 94.31 96 THR A N 1
ATOM 766 C CA . THR A 1 96 ? -1.815 2.335 10.781 1.00 94.31 96 THR A CA 1
ATOM 767 C C . THR A 1 96 ? -0.960 2.114 9.541 1.00 94.31 96 THR A C 1
ATOM 769 O O . THR A 1 96 ? -0.074 1.261 9.521 1.00 94.31 96 THR A O 1
ATOM 772 N N . VAL A 1 97 ? -1.171 2.924 8.505 1.00 92.75 97 VAL A N 1
ATOM 773 C CA . VAL A 1 97 ? -0.596 2.705 7.173 1.00 92.75 97 VAL A CA 1
ATOM 774 C C . VAL A 1 97 ? 0.272 3.894 6.760 1.00 92.75 97 VAL A C 1
ATOM 776 O O . VAL A 1 97 ? -0.211 5.018 6.636 1.00 92.75 97 VAL A O 1
ATOM 779 N N . ASN A 1 98 ? 1.567 3.661 6.526 1.00 92.25 98 ASN A N 1
ATOM 780 C CA . ASN A 1 98 ? 2.538 4.692 6.128 1.00 92.25 98 ASN A CA 1
ATOM 781 C C . ASN A 1 98 ? 3.238 4.371 4.789 1.00 92.25 98 ASN A C 1
ATOM 783 O O . ASN A 1 98 ? 4.419 4.023 4.781 1.00 92.25 98 ASN A O 1
ATOM 787 N N . PRO A 1 99 ? 2.520 4.420 3.655 1.00 87.75 99 PRO A N 1
ATOM 788 C CA . PRO A 1 99 ? 3.060 4.123 2.335 1.00 87.75 99 PRO A CA 1
ATOM 789 C C . PRO A 1 99 ? 3.948 5.240 1.782 1.00 87.75 99 PRO A C 1
ATOM 791 O O . PRO A 1 99 ? 3.617 6.429 1.835 1.00 87.75 99 PRO A O 1
ATOM 794 N N . SER A 1 100 ? 5.049 4.828 1.154 1.00 87.38 100 SER A N 1
ATOM 795 C CA . SER A 1 100 ? 5.906 5.697 0.351 1.00 87.38 100 SER A CA 1
ATOM 796 C C . SER A 1 100 ? 5.995 5.176 -1.078 1.00 87.38 100 SER A C 1
ATOM 798 O O . SER A 1 100 ? 6.443 4.052 -1.305 1.00 87.38 100 SER A O 1
ATOM 800 N N . HIS A 1 101 ? 5.591 6.013 -2.028 1.00 83.88 101 HIS A N 1
ATOM 801 C CA . HIS A 1 101 ? 5.650 5.724 -3.457 1.00 83.88 101 HIS A CA 1
ATOM 802 C C . HIS A 1 101 ? 6.782 6.497 -4.126 1.00 83.88 101 HIS A C 1
ATOM 804 O O . HIS A 1 101 ? 7.052 7.655 -3.793 1.00 83.88 101 HIS A O 1
ATOM 810 N N . GLY A 1 102 ? 7.449 5.831 -5.060 1.00 79.50 102 GLY A N 1
ATOM 811 C CA . GLY A 1 102 ? 8.501 6.383 -5.889 1.00 79.50 102 GLY A CA 1
ATOM 812 C C . GLY A 1 102 ? 7.935 7.175 -7.061 1.00 79.50 102 GLY A C 1
ATOM 813 O O . GLY A 1 102 ? 6.849 7.754 -6.995 1.00 79.50 102 GLY A O 1
ATOM 814 N N . SER A 1 103 ? 8.721 7.252 -8.131 1.00 81.94 103 SER A N 1
ATOM 815 C CA . SER A 1 103 ? 8.316 7.935 -9.355 1.00 81.94 103 SER A CA 1
ATOM 816 C C . SER A 1 103 ? 7.484 7.020 -10.255 1.00 81.94 103 SER A C 1
ATOM 818 O O . SER A 1 103 ? 7.765 5.834 -10.331 1.00 81.94 103 SER A O 1
ATOM 820 N N . GLU A 1 104 ? 6.506 7.568 -10.974 1.00 83.75 104 GLU A N 1
ATOM 821 C CA . GLU A 1 104 ? 5.736 6.816 -11.989 1.00 83.75 104 GLU A CA 1
ATOM 822 C C . GLU A 1 104 ? 4.912 5.628 -11.438 1.00 83.75 104 GLU A C 1
ATOM 824 O O . GLU A 1 104 ? 4.539 4.718 -12.177 1.00 83.75 104 GLU A O 1
ATOM 829 N N . ASP A 1 105 ? 4.570 5.650 -10.146 1.00 84.56 105 ASP A N 1
ATOM 830 C CA . ASP A 1 105 ? 3.746 4.614 -9.516 1.00 84.56 105 ASP A CA 1
ATOM 831 C C . ASP A 1 105 ? 2.241 4.841 -9.767 1.00 84.56 105 ASP A C 1
ATOM 833 O O . ASP A 1 105 ? 1.735 5.966 -9.706 1.00 84.56 105 ASP A O 1
ATOM 837 N N . THR A 1 106 ? 1.490 3.759 -9.984 1.00 87.88 106 THR A N 1
ATOM 838 C CA . THR A 1 106 ? 0.021 3.758 -10.077 1.00 87.88 106 THR A CA 1
ATOM 839 C C . THR A 1 106 ? -0.581 2.881 -8.984 1.00 87.88 106 THR A C 1
ATOM 841 O O . THR A 1 106 ? -0.610 1.658 -9.107 1.00 87.88 106 THR A O 1
ATOM 844 N N . VAL A 1 107 ? -1.097 3.480 -7.908 1.00 84.94 107 VAL A N 1
ATOM 845 C CA . VAL A 1 107 ? -1.578 2.713 -6.746 1.00 84.94 107 VAL A CA 1
ATOM 846 C C . VAL A 1 107 ? -2.993 3.112 -6.355 1.00 84.94 107 VAL A C 1
ATOM 848 O O . VAL A 1 107 ? -3.259 4.291 -6.140 1.00 84.94 107 VAL A O 1
ATOM 851 N N . ASN A 1 108 ? -3.894 2.134 -6.213 1.00 89.56 108 ASN A N 1
ATOM 852 C CA . ASN A 1 108 ? -5.272 2.354 -5.763 1.00 89.56 108 ASN A CA 1
ATOM 853 C C . ASN A 1 108 ? -5.561 1.629 -4.433 1.00 89.56 108 ASN A C 1
ATOM 855 O O . ASN A 1 108 ? -6.137 0.537 -4.445 1.00 89.56 108 ASN A O 1
ATOM 859 N N . PRO A 1 109 ? -5.148 2.187 -3.280 1.00 89.44 109 PRO A N 1
ATOM 860 C CA . PRO A 1 109 ? -5.437 1.600 -1.978 1.00 89.44 109 PRO A CA 1
ATOM 861 C C . PRO A 1 109 ? -6.919 1.653 -1.625 1.00 89.44 109 PRO A C 1
ATOM 863 O O . PRO A 1 109 ? -7.600 2.650 -1.884 1.00 89.44 109 PRO A O 1
ATOM 866 N N . SER A 1 110 ? -7.383 0.609 -0.949 1.00 93.00 110 SER A N 1
ATOM 867 C CA . SER A 1 110 ? -8.644 0.611 -0.212 1.00 93.00 110 SER A CA 1
ATOM 868 C C . SER A 1 110 ? -8.365 0.390 1.268 1.00 93.00 110 SER A C 1
ATOM 870 O O . SER A 1 110 ? -7.642 -0.532 1.629 1.00 93.00 110 SER A O 1
ATOM 872 N N . HIS A 1 111 ? -8.935 1.252 2.095 1.00 91.56 111 HIS A N 1
ATOM 873 C CA . HIS A 1 111 ? -8.797 1.279 3.543 1.00 91.56 111 HIS A CA 1
ATOM 874 C C . HIS A 1 111 ? -10.157 1.016 4.181 1.00 91.56 111 HIS A C 1
ATOM 876 O O . HIS A 1 111 ? -11.165 1.554 3.697 1.00 91.56 111 HIS A O 1
ATOM 882 N N . GLY A 1 112 ? -10.185 0.191 5.226 1.00 89.94 112 GLY A N 1
ATOM 883 C CA . GLY A 1 112 ? -11.372 -0.098 6.014 1.00 89.94 112 GLY A CA 1
ATOM 884 C C . GLY A 1 112 ? -11.753 1.085 6.895 1.00 89.94 112 GLY A C 1
ATOM 885 O O . GLY A 1 112 ? -11.677 2.239 6.464 1.00 89.94 112 GLY A O 1
ATOM 886 N N . SER A 1 113 ? -12.250 0.795 8.093 1.00 90.38 113 SER A N 1
ATOM 887 C CA . SER A 1 113 ? -12.715 1.814 9.036 1.00 90.38 113 SER A CA 1
ATOM 888 C C . SER A 1 113 ? -11.691 2.061 10.138 1.00 90.38 113 SER A C 1
ATOM 890 O O . SER A 1 113 ? -10.979 1.143 10.522 1.00 90.38 113 SER A O 1
ATOM 892 N N . GLU A 1 114 ? -11.682 3.275 10.685 1.00 90.69 114 GLU A N 1
ATOM 893 C CA . GLU A 1 114 ? -10.835 3.686 11.816 1.00 90.69 114 GLU A CA 1
ATOM 894 C C . GLU A 1 114 ? -9.321 3.647 11.521 1.00 90.69 114 GLU A C 1
ATOM 896 O O . GLU A 1 114 ? -8.488 3.635 12.427 1.00 90.69 114 GLU A O 1
ATOM 901 N N . ASP A 1 115 ? -8.940 3.705 10.243 1.00 90.94 115 ASP A N 1
ATOM 902 C CA . ASP A 1 115 ? -7.529 3.657 9.856 1.00 90.94 115 ASP A CA 1
ATOM 903 C C . ASP A 1 115 ? -6.837 5.014 10.010 1.00 90.94 115 ASP A C 1
ATOM 905 O O . ASP A 1 115 ? -7.393 6.074 9.701 1.00 90.94 115 ASP A O 1
ATOM 909 N N . THR A 1 116 ? -5.554 4.986 10.363 1.00 91.88 116 THR A N 1
ATOM 910 C CA . THR A 1 116 ? -4.659 6.143 10.271 1.00 91.88 116 THR A CA 1
ATOM 911 C C . THR A 1 116 ? -3.709 5.983 9.093 1.00 91.88 116 THR A C 1
ATOM 913 O O . THR A 1 116 ? -2.837 5.118 9.091 1.00 91.88 116 THR A O 1
ATOM 916 N N . VAL A 1 117 ? -3.821 6.863 8.099 1.00 88.50 117 VAL A N 1
ATOM 917 C CA . VAL A 1 117 ? -3.063 6.779 6.847 1.00 88.50 117 VAL A CA 1
ATOM 918 C C . VAL A 1 117 ? -2.176 8.004 6.669 1.00 88.50 117 VAL A C 1
ATOM 920 O O . VAL A 1 117 ? -2.663 9.134 6.633 1.00 88.50 117 VAL A O 1
ATOM 923 N N . ASN A 1 118 ? -0.870 7.787 6.515 1.00 89.00 118 ASN A N 1
ATOM 924 C CA . ASN A 1 118 ? 0.102 8.818 6.160 1.00 89.00 118 ASN A CA 1
ATOM 925 C C . ASN A 1 118 ? 0.778 8.468 4.832 1.00 89.00 118 ASN A C 1
ATOM 927 O O . ASN A 1 118 ? 1.648 7.608 4.766 1.00 89.00 118 ASN A O 1
ATOM 931 N N . LEU A 1 119 ? 0.351 9.122 3.761 1.00 82.50 119 LEU A N 1
ATOM 932 C CA . LEU A 1 119 ? 0.719 8.768 2.397 1.00 82.50 119 LEU A CA 1
ATOM 933 C C . LEU A 1 119 ? 1.685 9.792 1.810 1.00 82.50 119 LEU A C 1
ATOM 935 O O . LEU A 1 119 ? 1.424 10.995 1.846 1.00 82.50 119 LEU A O 1
ATOM 939 N N . SER A 1 120 ? 2.778 9.310 1.221 1.00 84.25 120 SER A N 1
ATOM 940 C CA . SER A 1 120 ? 3.731 10.142 0.488 1.00 84.25 120 SER A CA 1
ATOM 941 C C . SER A 1 120 ? 3.923 9.621 -0.931 1.00 84.25 120 SER A C 1
ATOM 943 O O . SER A 1 120 ? 4.455 8.525 -1.116 1.00 84.25 120 SER A O 1
ATOM 945 N N . TYR A 1 121 ? 3.573 10.434 -1.927 1.00 75.19 121 TYR A N 1
ATOM 946 C CA . TYR A 1 121 ? 3.915 10.180 -3.327 1.00 75.19 121 TYR A CA 1
ATOM 947 C C . TYR A 1 121 ? 5.191 10.914 -3.750 1.00 75.19 121 TYR A C 1
ATOM 949 O O . TYR A 1 121 ? 5.510 11.991 -3.237 1.00 75.19 121 TYR A O 1
ATOM 957 N N . GLY A 1 122 ? 5.943 10.267 -4.643 1.00 73.31 122 GLY A N 1
ATOM 958 C CA . GLY A 1 122 ? 7.159 10.777 -5.263 1.00 73.31 122 GLY A CA 1
ATOM 959 C C . GLY A 1 122 ? 6.857 11.754 -6.396 1.00 73.31 122 GLY A C 1
ATOM 960 O O . GLY A 1 122 ? 6.193 12.756 -6.197 1.00 73.31 122 GLY A O 1
AT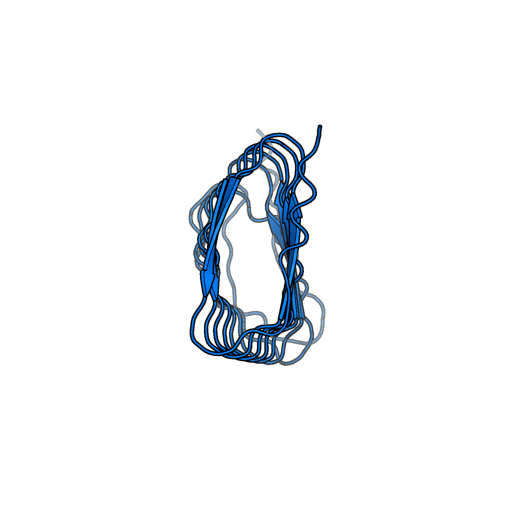OM 961 N N . THR A 1 123 ? 7.409 11.526 -7.584 1.00 71.69 123 THR A N 1
ATOM 962 C CA . THR A 1 123 ? 7.153 12.380 -8.756 1.00 71.69 123 THR A CA 1
ATOM 963 C C . THR A 1 123 ? 6.402 11.582 -9.810 1.00 71.69 123 THR A C 1
ATOM 965 O O . THR A 1 123 ? 6.906 10.537 -10.211 1.00 71.69 123 THR A O 1
ATOM 968 N N . TRP A 1 124 ? 5.293 12.098 -10.337 1.00 69.88 124 TRP A N 1
ATOM 969 C CA . TRP A 1 124 ? 4.462 11.411 -11.339 1.00 69.88 124 TRP A CA 1
ATOM 970 C C . TRP A 1 124 ? 3.735 10.159 -10.821 1.00 69.88 124 TRP A C 1
ATOM 972 O O . TRP A 1 124 ? 3.575 9.185 -11.546 1.00 69.88 124 TRP A O 1
ATOM 982 N N . GLY A 1 125 ? 3.265 10.179 -9.578 1.00 71.62 125 GLY A N 1
ATOM 983 C CA . GLY A 1 125 ? 2.379 9.157 -9.028 1.00 71.62 125 GLY A CA 1
ATOM 984 C C . GLY A 1 125 ? 0.906 9.402 -9.376 1.00 71.62 125 GLY A C 1
ATOM 985 O O . GLY A 1 125 ? 0.420 10.538 -9.366 1.00 71.62 125 GLY A O 1
ATOM 986 N N . THR A 1 126 ? 0.156 8.333 -9.640 1.00 76.56 126 THR A N 1
ATOM 987 C CA . THR A 1 126 ? -1.309 8.395 -9.745 1.00 76.56 126 THR A CA 1
ATOM 988 C C . THR A 1 126 ? -1.979 7.390 -8.823 1.00 76.56 126 THR A C 1
ATOM 990 O O . THR A 1 126 ? -1.471 6.294 -8.599 1.00 76.56 126 THR A O 1
ATOM 993 N N . GLY A 1 127 ? -3.138 7.752 -8.278 1.00 76.44 127 GLY A N 1
ATOM 994 C CA . GLY A 1 127 ? -3.873 6.830 -7.425 1.00 76.44 127 GLY A CA 1
ATOM 995 C C . GLY A 1 127 ? -5.303 7.240 -7.132 1.00 76.44 127 GLY A C 1
ATOM 996 O O . GLY A 1 127 ? -5.610 8.420 -6.951 1.00 76.44 127 GLY A O 1
ATOM 997 N N . ASN A 1 128 ? -6.189 6.250 -7.074 1.00 83.12 128 ASN A N 1
ATOM 998 C CA . ASN A 1 128 ? -7.540 6.403 -6.547 1.00 83.12 128 ASN A CA 1
ATOM 999 C C . ASN A 1 128 ? -7.589 5.754 -5.169 1.00 83.12 128 ASN A C 1
ATOM 1001 O O . ASN A 1 128 ? -7.406 4.547 -5.040 1.00 83.12 128 ASN A O 1
ATOM 1005 N N . LEU A 1 129 ? -7.825 6.563 -4.145 1.00 85.38 129 LEU A N 1
ATOM 1006 C CA . LEU A 1 129 ? -7.824 6.104 -2.762 1.00 85.38 129 LEU A CA 1
ATOM 1007 C C . LEU A 1 129 ? -9.270 5.892 -2.332 1.00 85.38 129 LEU A C 1
ATOM 1009 O O . LEU A 1 129 ? -10.115 6.748 -2.589 1.00 85.38 129 LEU A O 1
ATOM 1013 N N . THR A 1 130 ? -9.569 4.781 -1.677 1.00 89.06 130 THR A N 1
ATOM 1014 C CA . THR A 1 130 ? -10.885 4.560 -1.068 1.00 89.06 130 THR A CA 1
ATOM 1015 C C . THR A 1 130 ? -10.712 4.392 0.428 1.00 89.06 130 THR A C 1
ATOM 1017 O O . THR A 1 130 ? -9.892 3.590 0.858 1.00 89.06 130 THR A O 1
ATOM 1020 N N . TYR A 1 131 ? -11.477 5.145 1.210 1.00 87.75 131 TYR A N 1
ATOM 1021 C CA . TYR A 1 131 ? -11.462 5.087 2.668 1.00 87.75 131 TYR A CA 1
ATOM 1022 C C . TYR A 1 131 ? -12.857 4.768 3.190 1.00 87.75 131 TYR A C 1
ATOM 1024 O O . TYR A 1 131 ? -13.836 5.355 2.716 1.00 87.75 131 TYR A O 1
ATOM 1032 N N . GLY A 1 132 ? -12.941 3.871 4.171 1.00 86.00 132 GLY A N 1
ATOM 1033 C CA . GLY A 1 132 ? -14.148 3.612 4.940 1.00 86.00 132 GLY A CA 1
ATOM 1034 C C . GLY A 1 132 ? -14.513 4.765 5.880 1.00 86.00 132 GLY A C 1
ATOM 1035 O O . GLY A 1 132 ? -14.276 5.948 5.598 1.00 86.00 132 GLY A O 1
ATOM 1036 N N . SER A 1 133 ? -15.179 4.421 6.977 1.00 86.38 133 SER A N 1
ATOM 1037 C CA . SER A 1 133 ? -15.625 5.389 7.979 1.00 86.38 133 SER A CA 1
ATOM 1038 C C . SER A 1 133 ? -14.554 5.648 9.028 1.00 86.38 133 SER A C 1
ATOM 1040 O O . SER A 1 133 ? -13.831 4.739 9.403 1.00 86.38 133 SER A O 1
ATOM 1042 N N . GLU A 1 134 ? -14.507 6.867 9.552 1.00 87.06 134 GLU A N 1
ATOM 1043 C CA . GLU A 1 134 ? -13.682 7.250 10.708 1.00 87.06 134 GLU A CA 1
ATOM 1044 C C . GLU A 1 134 ? -12.164 7.226 10.468 1.00 87.06 134 GLU A C 1
ATOM 1046 O O . GLU A 1 134 ? -11.370 7.297 11.403 1.00 87.06 134 GLU A O 1
ATOM 1051 N N . ASN A 1 135 ? -11.735 7.233 9.204 1.00 85.25 135 ASN A N 1
ATOM 1052 C CA . ASN A 1 135 ? -10.310 7.244 8.887 1.00 85.25 135 ASN A CA 1
ATOM 1053 C C . ASN A 1 135 ? -9.701 8.636 9.084 1.00 85.25 135 ASN A C 1
ATOM 1055 O O . ASN A 1 135 ? -10.286 9.674 8.736 1.00 85.25 135 ASN A O 1
ATOM 1059 N N . THR A 1 136 ? -8.464 8.638 9.568 1.00 88.12 136 THR A N 1
ATOM 1060 C CA . THR A 1 136 ? -7.596 9.807 9.651 1.00 88.12 136 THR A CA 1
ATOM 1061 C C . THR A 1 136 ? -6.563 9.756 8.542 1.00 88.12 136 THR A C 1
ATOM 1063 O O . THR A 1 136 ? -5.760 8.832 8.482 1.00 88.12 136 THR A O 1
ATOM 1066 N N . VAL A 1 137 ? -6.556 10.753 7.654 1.00 84.38 137 VAL A N 1
ATOM 1067 C CA . VAL A 1 137 ? -5.716 10.709 6.451 1.00 84.38 137 VAL A CA 1
ATOM 1068 C C . VAL A 1 137 ? -4.862 11.966 6.312 1.00 84.38 137 VAL A C 1
ATOM 1070 O O . VAL A 1 137 ? -5.378 13.078 6.200 1.00 84.38 137 VAL A O 1
ATOM 1073 N N . ASN A 1 138 ? -3.545 11.772 6.255 1.00 84.81 138 ASN A N 1
ATOM 1074 C CA . ASN A 1 138 ? -2.552 12.780 5.904 1.00 84.81 138 ASN A CA 1
ATOM 1075 C C . ASN A 1 138 ? -1.865 12.386 4.592 1.00 84.81 138 ASN A C 1
ATOM 1077 O O . ASN A 1 138 ? -1.462 11.238 4.421 1.00 84.81 138 ASN A O 1
ATOM 1081 N N . GLN A 1 139 ? -1.753 13.320 3.650 1.00 78.06 139 GLN A N 1
ATOM 1082 C CA . GLN A 1 139 ? -1.217 13.034 2.319 1.00 78.06 139 GLN A CA 1
ATOM 1083 C C . GLN A 1 139 ? -0.266 14.135 1.878 1.00 78.06 139 GLN A C 1
ATOM 1085 O O . GLN A 1 139 ? -0.569 15.323 2.006 1.00 78.06 139 GLN A O 1
ATOM 1090 N N . SER A 1 140 ? 0.857 13.714 1.310 1.00 80.50 140 SER A N 1
ATOM 1091 C CA . SER A 1 140 ? 1.855 14.556 0.673 1.00 80.50 140 SER A CA 1
ATOM 1092 C C . SER A 1 140 ? 2.068 14.075 -0.757 1.00 80.50 140 SER A C 1
ATOM 1094 O O . SER A 1 140 ? 2.270 12.886 -1.000 1.00 80.50 140 SER A O 1
ATOM 1096 N N . TYR A 1 141 ? 2.039 15.015 -1.692 1.00 74.06 141 TYR A N 1
ATOM 1097 C CA . TYR A 1 141 ? 2.203 14.774 -3.119 1.00 74.06 141 TYR A CA 1
ATOM 1098 C C . TYR A 1 141 ? 3.429 15.540 -3.605 1.00 74.06 141 TYR A C 1
ATOM 1100 O O . TYR A 1 141 ? 3.600 16.713 -3.256 1.00 74.06 141 TYR A O 1
ATOM 1108 N N . GLY A 1 142 ? 4.282 14.893 -4.390 1.00 70.19 142 GLY A N 1
ATOM 1109 C CA . GLY A 1 142 ? 5.346 15.568 -5.106 1.00 7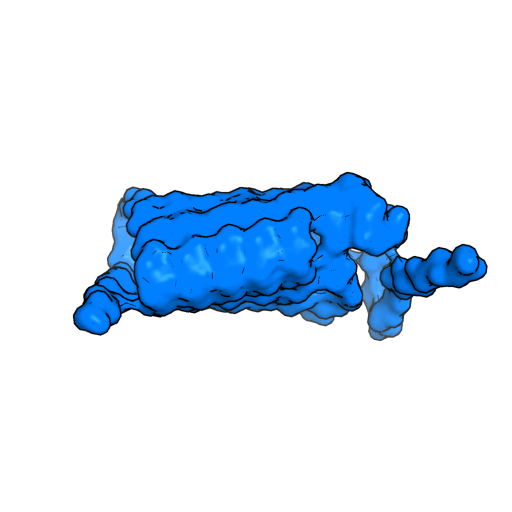0.19 142 GLY A CA 1
ATOM 1110 C C . GLY A 1 142 ? 4.851 16.161 -6.424 1.00 70.19 142 GLY A C 1
ATOM 1111 O O . GLY A 1 142 ? 3.673 16.469 -6.628 1.00 70.19 142 GLY A O 1
ATOM 1112 N N . THR A 1 143 ? 5.788 16.437 -7.325 1.00 69.31 143 THR A N 1
ATOM 1113 C CA . THR A 1 143 ? 5.493 17.164 -8.560 1.00 69.31 143 THR A CA 1
ATOM 1114 C C . THR A 1 143 ? 4.747 16.286 -9.566 1.00 69.31 143 THR A C 1
ATOM 1116 O O . THR A 1 143 ? 5.194 15.193 -9.898 1.00 69.31 143 THR A O 1
ATOM 1119 N N . TRP A 1 144 ? 3.646 16.829 -10.105 1.00 64.38 144 TRP A N 1
ATOM 1120 C CA . TRP A 1 144 ? 2.779 16.208 -11.123 1.00 64.38 144 TRP A CA 1
ATOM 1121 C C . TRP A 1 144 ? 1.960 14.995 -10.672 1.00 64.38 144 TRP A C 1
ATOM 1123 O O . TRP A 1 144 ? 1.357 14.326 -11.512 1.00 64.38 144 TRP A O 1
ATOM 1133 N N . ASP A 1 145 ? 1.852 14.768 -9.366 1.00 69.19 145 ASP A N 1
ATOM 1134 C CA . ASP A 1 145 ? 1.025 13.687 -8.846 1.00 69.19 145 ASP A CA 1
ATOM 1135 C C . ASP A 1 145 ? -0.471 13.999 -8.936 1.00 69.19 145 ASP A C 1
ATOM 1137 O O . ASP A 1 145 ? -0.916 15.153 -8.858 1.00 69.19 145 ASP A O 1
ATOM 1141 N N . ARG A 1 146 ? -1.273 12.940 -9.067 1.00 69.56 146 ARG A N 1
ATOM 1142 C CA . ARG A 1 146 ? -2.734 13.028 -9.071 1.00 69.56 146 ARG A CA 1
ATOM 1143 C C . ARG A 1 146 ? -3.347 11.955 -8.179 1.00 69.56 146 ARG A C 1
ATOM 1145 O O . ARG A 1 146 ? -3.387 10.785 -8.551 1.00 69.56 146 ARG A O 1
ATOM 1152 N N . GLY A 1 147 ? -3.901 12.387 -7.051 1.00 70.12 147 GLY A N 1
ATOM 1153 C CA . GLY A 1 147 ? -4.766 11.573 -6.202 1.00 70.12 147 GLY A CA 1
ATOM 1154 C C . GLY A 1 147 ? -6.243 11.904 -6.403 1.00 70.12 147 GLY A C 1
ATOM 1155 O O . GLY A 1 147 ? -6.607 13.074 -6.535 1.00 70.12 147 GLY A O 1
ATOM 1156 N N . ASN A 1 148 ? -7.097 10.883 -6.410 1.00 80.44 148 ASN A N 1
ATOM 1157 C CA . ASN A 1 148 ? -8.551 11.034 -6.377 1.00 80.44 148 ASN A CA 1
ATOM 1158 C C . ASN A 1 148 ? -9.123 10.217 -5.208 1.00 80.44 148 ASN A C 1
ATOM 1160 O O . ASN A 1 148 ? -9.450 9.041 -5.388 1.00 80.44 148 ASN A O 1
ATOM 1164 N N . PRO A 1 149 ? -9.162 10.789 -3.992 1.00 80.62 149 PRO A N 1
ATOM 1165 C CA . PRO A 1 149 ? -9.669 10.085 -2.832 1.00 80.62 149 PRO A CA 1
ATOM 1166 C C . PRO A 1 149 ? -11.201 10.091 -2.786 1.00 80.62 149 PRO A C 1
ATOM 1168 O O . PRO A 1 149 ? -11.860 11.111 -2.995 1.00 80.62 149 PRO A O 1
ATOM 1171 N N . THR A 1 150 ? -11.750 8.938 -2.439 1.00 83.75 150 THR A N 1
ATOM 1172 C CA . THR A 1 150 ? -13.157 8.685 -2.149 1.00 83.75 150 THR A CA 1
ATOM 1173 C C . THR A 1 150 ? -13.265 8.314 -0.679 1.00 83.75 150 THR A C 1
ATOM 1175 O O . THR A 1 150 ? -12.574 7.410 -0.216 1.00 83.75 150 THR A O 1
ATOM 1178 N N . TYR A 1 151 ? -14.120 9.016 0.056 1.00 79.69 151 TYR A N 1
ATOM 1179 C CA . TYR A 1 151 ? -14.292 8.833 1.495 1.00 79.69 151 TYR A CA 1
ATOM 1180 C C . TYR A 1 151 ? -15.698 8.312 1.801 1.00 79.69 151 TYR A C 1
ATOM 1182 O O . TYR A 1 151 ? -16.664 8.732 1.157 1.00 79.69 151 TYR A O 1
ATOM 1190 N N . GLY A 1 152 ? -15.802 7.409 2.778 1.00 70.56 152 GLY A N 1
ATOM 1191 C CA . GLY A 1 152 ? -17.059 6.991 3.392 1.00 70.56 152 GLY A CA 1
ATOM 1192 C C . GLY A 1 152 ? -17.678 8.093 4.260 1.00 70.56 152 GLY A C 1
ATOM 1193 O O . GLY A 1 152 ? -17.490 9.282 4.023 1.00 70.56 152 GLY A O 1
ATOM 1194 N N . SER A 1 153 ? -18.420 7.726 5.301 1.00 63.59 153 SER A N 1
ATOM 1195 C CA . SER A 1 153 ? -18.998 8.679 6.264 1.00 63.59 153 SER A CA 1
ATOM 1196 C C . SER A 1 153 ? -18.046 8.977 7.428 1.00 63.59 153 SER A C 1
ATOM 1198 O O . SER A 1 153 ? -17.435 8.045 7.931 1.00 63.59 153 SER A O 1
ATOM 1200 N N . GLU A 1 154 ? -17.976 10.244 7.855 1.00 61.19 154 GLU A N 1
ATOM 1201 C CA . GLU A 1 154 ? -17.203 10.775 9.003 1.00 61.19 154 GLU A CA 1
ATOM 1202 C C . GLU A 1 154 ? -15.673 10.590 8.914 1.00 61.19 154 GLU A C 1
ATOM 1204 O O . GLU A 1 154 ? -15.156 9.494 9.061 1.00 61.19 154 GLU A O 1
ATOM 1209 N N . GLN A 1 155 ? -14.918 11.667 8.649 1.00 62.75 155 GLN A N 1
ATOM 1210 C CA . GLN A 1 155 ? -13.466 11.614 8.410 1.00 62.75 155 GLN A CA 1
ATOM 1211 C C . GLN A 1 155 ? -12.745 12.680 9.225 1.00 62.75 155 GLN A C 1
ATOM 1213 O O . GLN A 1 155 ? -13.120 13.856 9.209 1.00 62.75 155 GLN A O 1
ATOM 1218 N N . GLY A 1 156 ? -11.673 12.268 9.900 1.00 57.81 156 GLY A N 1
ATOM 1219 C CA . GLY A 1 156 ? -10.830 13.133 10.714 1.00 57.81 156 GLY A CA 1
ATOM 1220 C C . GLY A 1 156 ? -9.513 13.441 10.016 1.00 57.81 156 GLY A C 1
ATOM 1221 O O . GLY A 1 156 ? -8.518 12.789 10.261 1.00 57.81 156 GLY A O 1
ATOM 1222 N N . GLY A 1 157 ? -9.450 14.442 9.145 1.00 55.25 157 GLY A N 1
ATOM 1223 C CA . GLY A 1 157 ? -8.178 14.817 8.517 1.00 55.25 157 GLY A CA 1
ATOM 1224 C C . GLY A 1 157 ? -8.390 15.531 7.198 1.00 55.25 157 GLY A C 1
ATOM 1225 O O . GLY A 1 157 ? -9.099 15.051 6.321 1.00 55.25 157 GLY A O 1
ATOM 1226 N N . HIS A 1 158 ? -7.808 16.718 7.064 1.00 49.94 158 HIS A N 1
ATOM 1227 C CA . HIS A 1 158 ? -7.883 17.484 5.828 1.00 49.94 158 HIS A CA 1
ATOM 1228 C C . HIS A 1 158 ? -6.708 17.089 4.923 1.00 49.94 158 HIS A C 1
ATOM 1230 O O . HIS A 1 158 ? -5.570 17.109 5.399 1.00 49.94 158 HIS A O 1
ATOM 1236 N N . PRO A 1 159 ? -6.921 16.821 3.620 1.00 52.03 159 PRO A N 1
ATOM 1237 C CA . PRO A 1 159 ? -5.816 16.715 2.681 1.00 52.03 159 PRO A CA 1
ATOM 1238 C C . PRO A 1 159 ? -5.098 18.068 2.624 1.00 52.03 159 PRO A C 1
ATOM 1240 O O . PRO A 1 159 ? -5.642 19.064 2.139 1.00 52.03 159 PRO A O 1
ATOM 1243 N N . MET A 1 160 ? -3.864 18.121 3.125 1.00 45.47 160 MET A N 1
ATOM 1244 C CA . MET A 1 160 ? -2.967 19.250 2.898 1.00 45.47 160 MET A CA 1
ATOM 1245 C C . MET A 1 160 ? -2.497 19.189 1.446 1.00 45.47 160 MET A C 1
ATOM 1247 O O . MET A 1 160 ? -1.412 18.715 1.129 1.00 45.47 160 MET A O 1
ATOM 1251 N N . CYS A 1 161 ? -3.343 19.669 0.536 1.00 44.78 161 CYS A N 1
ATOM 1252 C CA . CYS A 1 161 ? -2.995 19.828 -0.866 1.00 44.78 161 CYS A CA 1
ATOM 1253 C C . CYS A 1 161 ? -1.996 20.993 -0.987 1.00 44.78 161 CYS A C 1
ATOM 1255 O O . CYS A 1 161 ? -2.375 22.130 -1.278 1.00 44.78 161 CYS A O 1
ATOM 1257 N N . GLN A 1 162 ? -0.707 20.748 -0.735 1.00 37.25 162 GLN A N 1
ATOM 1258 C CA . GLN A 1 162 ? 0.330 21.684 -1.155 1.00 37.25 162 GLN A CA 1
ATOM 1259 C C . GLN A 1 162 ? 0.481 21.551 -2.665 1.00 37.25 162 GLN A C 1
ATOM 1261 O O . GLN A 1 162 ? 1.186 20.694 -3.184 1.00 37.25 162 GLN A O 1
ATOM 1266 N N . ARG A 1 163 ? -0.242 22.405 -3.384 1.00 33.88 163 ARG A N 1
ATOM 1267 C CA . ARG A 1 163 ? -0.033 22.618 -4.809 1.00 33.88 163 ARG A CA 1
ATOM 1268 C C . ARG A 1 163 ? 1.398 23.134 -4.984 1.00 33.88 163 ARG A C 1
ATOM 1270 O O . ARG A 1 163 ? 1.663 24.293 -4.668 1.00 33.88 163 ARG A O 1
ATOM 1277 N N . ALA A 1 164 ? 2.313 22.273 -5.429 1.00 40.00 164 ALA A N 1
ATOM 1278 C CA . ALA A 1 164 ? 3.633 22.707 -5.866 1.00 40.00 164 ALA A CA 1
ATOM 1279 C C . ALA A 1 164 ? 3.444 23.734 -6.999 1.00 40.00 164 ALA A C 1
ATOM 1281 O O . ALA A 1 164 ? 2.702 23.477 -7.952 1.00 40.00 164 ALA A O 1
ATOM 1282 N N . GLN A 1 165 ? 4.014 24.926 -6.807 1.00 37.06 165 GLN A N 1
ATOM 1283 C CA . GLN A 1 165 ? 4.043 26.013 -7.790 1.00 37.06 165 GLN A CA 1
ATOM 1284 C C . GLN A 1 165 ? 5.017 25.688 -8.918 1.00 37.06 165 GLN A C 1
ATOM 1286 O O . GLN A 1 165 ? 6.080 25.102 -8.611 1.00 37.06 165 GLN A O 1
#

Secondary structure (DSSP, 8-state):
-----------TTS--------SSSEE--EE--SS------EE-SEE--EE-SS-EEEEEE-TT-EE--B--SS-EEEEEE-SS-EE--EE-SS-EE--EE-TT-EE--EE-SS-EEEEE--SS-EEEEEE-SS-EEEEE--TT-EEEEEE-S------------